Protein AF-A0A085W893-F1 (afdb_monomer_lite)

Sequence (92 aa):
MKEETAEEMLALAHPLFERMISQQQAKVLRLAREAVPNIGPEDLRNAHDFPELREHPTFEYEDGILAGLISAQIALKAEIKGRLPYRPPAAT

pLDDT: mean 93.2, std 7.15, range [59.97, 98.69]

Radius of gyration: 18.0 Å; chains: 1; bounding box: 48×24×45 Å

Organism: NCBI:txid394096

Foldseek 3Di:
DDPVVLVVVCVVVVVVLVVVLVVLLVVLVVLVCVQVVPDDSVCVVVCVVRVSQVVRPCNVVSVVVSVVSVVVNVVSNCVSVVPDPDDDDPDD

Secondary structure (DSSP, 8-state):
--HHHHHHHHHHHHHHHHHHHHHHHHHHHHHHHHHSTT--TTGGGGGGG-HHHHHSTTHHHHHHHHHHHHHHHHHHHHHHHHTSPP-PPPP-

Structure (mmCIF, N/CA/C/O backbone):
data_AF-A0A085W893-F1
#
_entry.id   AF-A0A085W893-F1
#
loop_
_atom_site.group_PDB
_atom_site.id
_atom_site.type_symbol
_atom_site.label_atom_id
_atom_site.label_alt_id
_atom_site.label_comp_id
_atom_site.label_asym_id
_atom_site.label_entity_id
_atom_site.label_seq_id
_atom_site.pdbx_PDB_ins_code
_atom_site.Cartn_x
_atom_site.Cartn_y
_atom_site.Cartn_z
_atom_site.occupancy
_atom_site.B_iso_or_equiv
_atom_site.auth_seq_id
_atom_site.auth_comp_id
_atom_site.auth_asym_id
_atom_site.auth_atom_id
_atom_site.pdbx_PDB_model_num
ATOM 1 N N . MET A 1 1 ? -13.733 -1.988 24.805 1.00 81.25 1 MET A N 1
ATOM 2 C CA . MET A 1 1 ? -13.895 -0.728 24.039 1.00 81.25 1 MET A CA 1
ATOM 3 C C . MET A 1 1 ? -15.389 -0.443 23.941 1.00 81.25 1 MET A C 1
ATOM 5 O O . MET A 1 1 ? -16.142 -1.408 23.937 1.00 81.25 1 MET A O 1
ATOM 9 N N . LYS A 1 2 ? -15.836 0.820 23.941 1.00 91.38 2 LYS A N 1
ATOM 10 C CA . LYS A 1 2 ? -17.253 1.127 23.669 1.00 91.38 2 LYS A CA 1
ATOM 11 C C . LYS A 1 2 ? -17.524 0.974 22.169 1.00 91.38 2 LYS A C 1
ATOM 13 O O . LYS A 1 2 ? -16.637 1.280 21.380 1.00 91.38 2 LYS A O 1
ATOM 18 N N . GLU A 1 3 ? -18.714 0.506 21.804 1.00 90.19 3 GLU A N 1
ATOM 19 C CA . GLU A 1 3 ? -19.100 0.270 20.403 1.00 90.19 3 GLU A CA 1
ATOM 20 C C . GLU A 1 3 ? -19.005 1.553 19.566 1.00 90.19 3 GLU A C 1
ATOM 22 O O . GLU A 1 3 ? -18.280 1.569 18.579 1.00 90.19 3 GLU A O 1
ATOM 27 N N . GLU A 1 4 ? -19.568 2.656 20.062 1.00 94.06 4 GLU A N 1
ATOM 28 C CA . GLU A 1 4 ? -19.469 3.999 19.464 1.00 94.06 4 GLU A CA 1
ATOM 29 C C . GLU A 1 4 ? -18.017 4.406 19.153 1.00 94.06 4 GLU A C 1
ATOM 31 O O . GLU A 1 4 ? -17.691 4.773 18.031 1.00 94.06 4 GLU A O 1
ATOM 36 N N . THR A 1 5 ? -17.097 4.238 20.111 1.00 94.19 5 THR A N 1
ATOM 37 C CA . THR A 1 5 ? -15.675 4.558 19.903 1.00 94.19 5 THR A CA 1
ATOM 38 C C . THR A 1 5 ? -15.035 3.680 18.825 1.00 94.19 5 THR A C 1
ATOM 40 O O . THR A 1 5 ? -14.199 4.149 18.057 1.00 94.19 5 THR A O 1
ATOM 43 N N . ALA A 1 6 ? -15.394 2.396 18.760 1.00 93.81 6 ALA A N 1
ATOM 44 C CA . ALA A 1 6 ? -14.883 1.491 17.734 1.00 93.81 6 ALA A CA 1
ATOM 45 C C . ALA A 1 6 ? -15.384 1.886 16.338 1.00 93.81 6 ALA A C 1
ATOM 47 O O . ALA A 1 6 ? -14.613 1.869 15.379 1.00 93.81 6 ALA A O 1
ATOM 48 N N . GLU A 1 7 ? -16.663 2.250 16.235 1.00 94.31 7 GLU A N 1
ATOM 49 C CA . GLU A 1 7 ? -17.291 2.716 15.001 1.00 94.31 7 GLU A CA 1
ATOM 50 C C . GLU A 1 7 ? -16.664 4.022 14.515 1.00 94.31 7 GLU A C 1
ATOM 52 O O . GLU A 1 7 ? -16.264 4.097 13.355 1.00 94.31 7 GLU A O 1
ATOM 57 N N . GLU A 1 8 ? -16.472 5.003 15.399 1.00 96.00 8 GLU A N 1
ATOM 58 C CA . GLU A 1 8 ? -15.772 6.256 15.092 1.00 96.00 8 GLU A CA 1
ATOM 59 C C . GLU A 1 8 ? -14.339 6.001 14.607 1.00 96.00 8 GLU A C 1
ATOM 61 O O . GLU A 1 8 ? -13.914 6.536 13.580 1.00 96.00 8 GLU A O 1
ATOM 66 N N . MET A 1 9 ? -13.591 5.134 15.301 1.00 95.62 9 MET A N 1
ATOM 67 C CA . MET A 1 9 ? -12.231 4.769 14.899 1.00 95.62 9 MET A CA 1
ATOM 68 C C . MET A 1 9 ? -12.201 4.108 13.519 1.00 95.62 9 MET A C 1
ATOM 70 O O . MET A 1 9 ? -11.348 4.447 12.699 1.00 95.62 9 MET A O 1
ATOM 74 N N . LEU A 1 10 ? -13.121 3.181 13.238 1.00 95.75 10 LEU A N 1
ATOM 75 C CA . LEU A 1 10 ? -13.215 2.527 11.931 1.00 95.75 10 LEU A CA 1
ATOM 76 C C . LEU A 1 10 ? -13.645 3.507 10.835 1.00 95.75 10 LEU A C 1
ATOM 78 O O . LEU A 1 10 ? -13.079 3.465 9.741 1.00 95.75 10 LEU A O 1
ATOM 82 N N . ALA A 1 11 ? -14.588 4.403 11.129 1.00 96.25 11 ALA A N 1
ATOM 83 C CA . ALA A 1 11 ? -15.073 5.424 10.206 1.00 96.25 11 ALA A CA 1
ATOM 84 C C . ALA A 1 11 ? -13.983 6.437 9.828 1.00 96.25 11 ALA A C 1
ATOM 86 O O . ALA A 1 11 ? -13.956 6.908 8.694 1.00 96.25 11 ALA A O 1
ATOM 87 N N . LEU A 1 12 ? -13.057 6.737 10.743 1.00 96.62 12 LEU A N 1
ATOM 88 C CA . LEU A 1 12 ? -11.894 7.584 10.468 1.00 96.62 12 LEU A CA 1
ATOM 89 C C . LEU A 1 12 ? -10.772 6.819 9.754 1.00 96.62 12 LEU A C 1
ATOM 91 O O . LEU A 1 12 ? -10.208 7.304 8.770 1.00 96.62 12 LEU A O 1
ATOM 95 N N . ALA A 1 13 ? -10.433 5.622 10.238 1.00 97.00 13 ALA A N 1
ATOM 96 C CA . ALA A 1 13 ? -9.286 4.869 9.743 1.00 97.00 13 ALA A CA 1
ATOM 97 C C . ALA A 1 13 ? -9.515 4.304 8.338 1.00 97.00 13 ALA A C 1
ATOM 99 O O . ALA A 1 13 ? -8.614 4.368 7.503 1.00 97.00 13 ALA A O 1
ATOM 100 N N . HIS A 1 14 ? -10.706 3.774 8.049 1.00 97.00 14 HIS A N 1
ATOM 101 C CA . HIS A 1 14 ? -10.996 3.156 6.756 1.00 97.00 14 HIS A CA 1
ATOM 102 C C . HIS A 1 14 ? -10.732 4.093 5.561 1.00 97.00 14 HIS A C 1
ATOM 104 O O . HIS A 1 14 ? -9.879 3.745 4.744 1.00 97.00 14 HIS A O 1
ATOM 110 N N . PRO A 1 15 ? -11.334 5.296 5.462 1.00 98.06 15 PRO A N 1
ATOM 111 C CA . PRO A 1 15 ? -11.086 6.198 4.335 1.00 98.06 15 PRO A CA 1
ATOM 112 C C . PRO A 1 15 ? -9.661 6.769 4.312 1.00 98.06 15 PRO A C 1
ATOM 114 O O . PRO A 1 15 ? -9.197 7.233 3.269 1.00 98.06 15 PRO A O 1
ATOM 117 N N . LEU A 1 16 ? -8.941 6.778 5.439 1.00 98.31 16 LEU A N 1
ATOM 118 C CA . LEU A 1 16 ? -7.518 7.116 5.446 1.00 98.31 16 LEU A CA 1
ATOM 119 C C . LEU A 1 16 ? -6.695 6.021 4.756 1.00 98.31 16 LEU A C 1
ATOM 121 O O . LEU A 1 16 ? -5.962 6.329 3.817 1.00 98.31 16 LEU A O 1
ATOM 125 N N . PHE A 1 17 ? -6.858 4.761 5.170 1.00 98.56 17 PHE A N 1
ATOM 126 C CA . PHE A 1 17 ? -6.154 3.632 4.561 1.00 98.56 17 PHE A CA 1
ATOM 127 C C . PHE A 1 17 ? -6.500 3.462 3.081 1.00 98.56 17 PHE A C 1
ATOM 129 O O . PHE A 1 17 ? -5.584 3.288 2.288 1.00 98.56 17 PHE A O 1
ATOM 136 N N . GLU A 1 18 ? -7.772 3.588 2.688 1.00 98.50 18 GLU A N 1
ATOM 137 C CA . GLU A 1 18 ? -8.177 3.511 1.272 1.00 98.50 18 GLU A CA 1
ATOM 138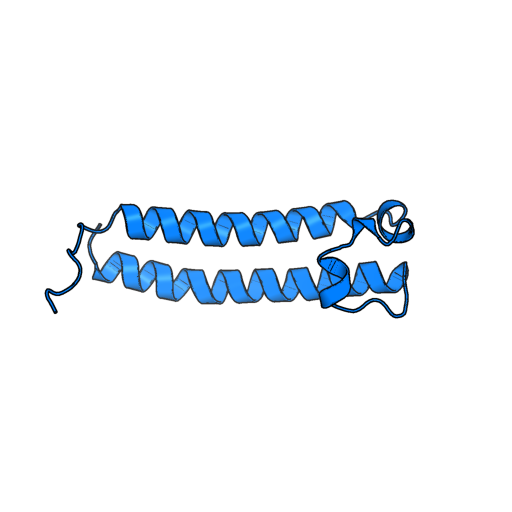 C C . GLU A 1 18 ? -7.438 4.542 0.408 1.00 98.50 18 GLU A C 1
ATOM 140 O O . GLU A 1 18 ? -6.927 4.218 -0.664 1.00 98.50 18 GLU A O 1
ATOM 145 N N . ARG A 1 19 ? -7.302 5.785 0.891 1.00 98.62 19 ARG A N 1
ATOM 146 C CA . ARG A 1 19 ? -6.558 6.828 0.167 1.00 98.62 19 ARG A CA 1
ATOM 147 C C . ARG A 1 19 ? -5.069 6.513 0.078 1.00 98.62 19 ARG A C 1
ATOM 149 O O . ARG A 1 19 ? -4.494 6.668 -0.996 1.00 98.62 19 ARG A O 1
ATOM 156 N N . MET A 1 20 ? -4.455 6.070 1.175 1.00 98.69 20 MET A N 1
ATOM 157 C CA . MET A 1 20 ? -3.035 5.700 1.191 1.00 98.69 20 MET A CA 1
ATOM 158 C C . MET A 1 20 ? -2.753 4.520 0.253 1.00 98.69 20 MET A C 1
ATOM 160 O O . MET A 1 20 ? -1.808 4.571 -0.530 1.00 98.69 20 MET A O 1
ATOM 164 N N . ILE A 1 21 ? -3.601 3.489 0.287 1.00 98.62 21 ILE A N 1
ATOM 165 C CA . ILE A 1 21 ? -3.506 2.313 -0.584 1.00 98.62 21 ILE A CA 1
ATOM 166 C C . ILE A 1 21 ? -3.678 2.730 -2.045 1.00 98.62 21 ILE A C 1
ATOM 168 O O . ILE A 1 21 ? -2.838 2.381 -2.867 1.00 98.62 21 ILE A O 1
ATOM 172 N N . SER A 1 22 ? -4.693 3.533 -2.373 1.00 98.31 22 SER A N 1
ATOM 173 C CA . SER A 1 22 ? -4.930 4.002 -3.745 1.00 98.31 22 SER A CA 1
ATOM 174 C C . SER A 1 22 ? -3.756 4.822 -4.299 1.00 98.31 22 SER A C 1
ATOM 176 O O . SER A 1 22 ? -3.321 4.610 -5.433 1.00 98.31 22 SER A O 1
ATOM 178 N N . GLN A 1 23 ? -3.184 5.718 -3.488 1.00 98.62 23 GLN A N 1
ATOM 179 C CA . GLN A 1 23 ? -1.997 6.492 -3.865 1.00 98.62 23 GLN A CA 1
ATOM 180 C C . GLN A 1 23 ? -0.787 5.589 -4.112 1.00 98.62 23 GLN A C 1
ATOM 182 O O . GLN A 1 23 ? -0.071 5.766 -5.102 1.00 98.62 23 GLN A O 1
ATOM 187 N N . GLN A 1 24 ? -0.578 4.599 -3.244 1.00 98.50 24 GLN A N 1
ATOM 188 C CA . GLN A 1 24 ? 0.532 3.667 -3.381 1.00 98.50 24 GLN A CA 1
ATOM 189 C C . GLN A 1 24 ? 0.349 2.735 -4.588 1.00 98.50 24 GLN A C 1
ATOM 191 O O . GLN A 1 24 ? 1.297 2.537 -5.341 1.00 98.50 24 GLN A O 1
ATOM 196 N N . GLN A 1 25 ? -0.865 2.247 -4.856 1.0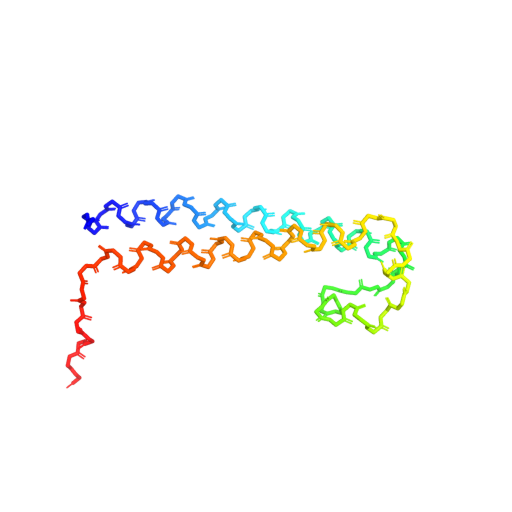0 97.88 25 GLN A N 1
ATOM 197 C CA . GLN A 1 25 ? -1.192 1.476 -6.063 1.00 97.88 25 GLN A CA 1
ATOM 198 C C . GLN A 1 25 ? -0.884 2.262 -7.340 1.00 97.88 25 GLN A C 1
ATOM 200 O O . GLN A 1 25 ? -0.261 1.732 -8.258 1.00 97.88 25 GLN A O 1
ATOM 205 N N . ALA A 1 26 ? -1.271 3.540 -7.394 1.00 97.81 26 ALA A N 1
ATOM 206 C CA . ALA A 1 26 ? -0.963 4.398 -8.535 1.00 97.81 26 ALA A CA 1
ATOM 207 C C . ALA A 1 26 ? 0.553 4.585 -8.718 1.00 97.81 26 ALA A C 1
ATOM 209 O O . ALA A 1 26 ? 1.047 4.586 -9.848 1.00 97.81 26 ALA A O 1
ATOM 210 N N . LYS A 1 27 ? 1.303 4.706 -7.615 1.00 97.88 27 LYS A N 1
ATOM 211 C CA . LYS A 1 27 ? 2.767 4.801 -7.638 1.00 97.88 27 LYS A CA 1
ATOM 212 C C . LYS A 1 27 ? 3.412 3.513 -8.153 1.00 97.88 27 LYS A C 1
ATOM 214 O O . LYS A 1 27 ? 4.240 3.599 -9.055 1.00 97.88 27 LYS A O 1
ATOM 219 N N . VAL A 1 28 ? 3.005 2.355 -7.634 1.00 97.50 28 VAL A N 1
ATOM 220 C CA . VAL A 1 28 ? 3.494 1.036 -8.069 1.00 97.50 28 VAL A CA 1
ATOM 221 C C . VAL A 1 28 ? 3.201 0.821 -9.552 1.00 97.50 28 VAL A C 1
ATOM 223 O O . VAL A 1 28 ? 4.109 0.489 -10.305 1.00 97.50 28 VAL A O 1
ATOM 226 N N . LEU A 1 29 ? 1.979 1.111 -10.010 1.00 97.50 29 LEU A N 1
ATOM 227 C CA . LEU A 1 29 ? 1.610 0.988 -11.422 1.00 97.50 29 LEU A CA 1
ATOM 228 C C . LEU A 1 29 ? 2.424 1.914 -12.331 1.00 97.50 29 LEU A C 1
ATOM 230 O O . LEU A 1 29 ? 2.799 1.519 -13.433 1.00 97.50 29 LEU A O 1
ATOM 234 N N . ARG A 1 30 ? 2.706 3.145 -11.891 1.00 97.44 30 ARG A N 1
ATOM 235 C CA . ARG A 1 30 ? 3.566 4.064 -12.646 1.00 97.44 30 ARG A CA 1
ATOM 236 C C . ARG A 1 30 ? 4.973 3.485 -12.814 1.00 97.44 30 ARG A C 1
ATOM 238 O O . ARG A 1 30 ? 5.454 3.454 -13.938 1.00 97.44 30 ARG A O 1
ATOM 245 N N . LEU A 1 31 ? 5.591 3.005 -11.733 1.00 96.69 31 LEU A N 1
ATOM 246 C CA . LEU A 1 31 ? 6.927 2.395 -11.783 1.00 96.69 31 LEU A CA 1
ATOM 247 C C . LEU A 1 31 ? 6.938 1.115 -12.622 1.00 96.69 31 LEU A C 1
ATOM 249 O O . LEU A 1 31 ? 7.839 0.899 -13.423 1.00 96.69 31 LEU A O 1
ATOM 253 N N . ALA A 1 32 ? 5.894 0.299 -12.508 1.00 96.62 32 ALA A N 1
ATOM 254 C CA . ALA A 1 32 ? 5.753 -0.895 -13.325 1.00 96.62 32 ALA A CA 1
ATOM 255 C C . ALA A 1 32 ? 5.711 -0.562 -14.819 1.00 96.62 32 ALA A C 1
ATOM 257 O O . ALA A 1 32 ? 6.337 -1.250 -15.613 1.00 96.62 32 ALA A O 1
ATOM 258 N N . ARG A 1 33 ? 5.028 0.525 -15.201 1.00 97.06 33 ARG A N 1
ATOM 259 C CA . ARG A 1 33 ? 4.968 1.004 -16.591 1.00 97.06 33 ARG A CA 1
ATOM 260 C C . ARG A 1 33 ? 6.278 1.597 -17.101 1.00 97.06 33 ARG A C 1
ATOM 262 O O . ARG A 1 33 ? 6.469 1.654 -18.310 1.00 97.06 33 ARG A O 1
ATOM 269 N N . GLU A 1 34 ? 7.172 2.025 -16.215 1.00 96.44 34 GLU A N 1
ATOM 270 C CA . GLU A 1 34 ? 8.524 2.443 -16.602 1.00 96.44 34 GLU A CA 1
ATOM 271 C C . GLU A 1 34 ? 9.364 1.237 -17.058 1.00 96.44 34 GLU A C 1
ATOM 273 O O . GLU A 1 34 ? 10.168 1.377 -17.977 1.00 96.44 34 GLU A O 1
ATOM 278 N N . ALA A 1 35 ? 9.129 0.051 -16.484 1.00 94.94 35 ALA A N 1
ATOM 279 C CA . ALA A 1 35 ? 9.776 -1.202 -16.887 1.00 94.94 35 ALA A CA 1
ATOM 280 C C . ALA A 1 35 ? 9.012 -1.959 -17.995 1.00 94.94 35 ALA A C 1
ATOM 282 O O . ALA A 1 35 ? 9.618 -2.460 -18.939 1.00 94.94 35 ALA A O 1
ATOM 283 N N . VAL A 1 36 ? 7.679 -2.023 -17.904 1.00 96.00 36 VAL A N 1
ATOM 284 C CA . VAL A 1 36 ? 6.783 -2.764 -18.807 1.00 96.00 36 VAL A CA 1
ATOM 285 C C . VAL A 1 36 ? 5.646 -1.835 -19.268 1.00 96.00 36 VAL A C 1
ATOM 287 O O . VAL A 1 36 ? 4.600 -1.764 -18.621 1.00 96.00 36 VAL A O 1
ATOM 290 N N . PRO A 1 37 ? 5.794 -1.114 -20.399 1.00 94.56 37 PRO A N 1
ATOM 291 C CA . PRO A 1 37 ? 4.908 -0.002 -20.778 1.00 94.56 37 PRO A CA 1
ATOM 292 C C . PRO A 1 37 ? 3.401 -0.295 -20.817 1.00 94.56 37 PRO A C 1
ATOM 294 O O . PRO A 1 37 ? 2.595 0.591 -20.536 1.00 94.56 37 PRO A O 1
ATOM 297 N N . ASN A 1 38 ? 3.011 -1.528 -21.145 1.00 94.19 38 ASN A N 1
ATOM 298 C CA . ASN A 1 38 ? 1.608 -1.920 -21.313 1.00 94.19 38 ASN A CA 1
ATOM 299 C C . ASN A 1 38 ? 1.028 -2.673 -20.105 1.00 94.19 38 ASN A C 1
ATOM 301 O O . ASN A 1 38 ? -0.077 -3.202 -20.209 1.00 94.19 38 ASN A O 1
ATOM 305 N N . ILE A 1 39 ? 1.743 -2.727 -18.976 1.00 95.00 39 ILE A N 1
ATOM 306 C CA . ILE A 1 39 ? 1.278 -3.450 -17.791 1.00 95.00 39 ILE A CA 1
ATOM 307 C C . ILE A 1 39 ? 0.030 -2.794 -17.179 1.00 95.00 39 ILE A C 1
ATOM 309 O O . ILE A 1 39 ? -0.081 -1.561 -17.039 1.00 95.00 39 ILE A O 1
ATOM 313 N N . GLY A 1 40 ? -0.941 -3.637 -16.842 1.00 94.06 40 GLY A N 1
ATOM 314 C CA . GLY A 1 40 ? -2.194 -3.271 -16.208 1.00 94.06 40 GLY A CA 1
ATOM 315 C C . GLY A 1 40 ? -2.191 -3.485 -14.689 1.00 94.06 40 GLY A C 1
ATOM 316 O O . GLY A 1 40 ? -1.323 -4.160 -14.140 1.00 94.06 40 GLY A O 1
ATOM 317 N N . PRO A 1 41 ? -3.196 -2.942 -13.978 1.00 92.31 41 PRO A N 1
ATOM 318 C CA . PRO A 1 41 ? -3.357 -3.173 -12.540 1.00 92.31 41 PRO A CA 1
ATOM 319 C C . PRO A 1 41 ? -3.546 -4.650 -12.169 1.00 92.31 41 PRO A C 1
ATOM 321 O O . PRO A 1 41 ? -3.133 -5.073 -11.094 1.00 92.31 41 PRO A O 1
ATOM 324 N N . GLU A 1 42 ? -4.191 -5.428 -13.040 1.00 91.62 42 GLU A N 1
ATOM 325 C CA . GLU A 1 42 ? -4.441 -6.855 -12.815 1.00 91.62 42 GLU A CA 1
ATOM 326 C C . GLU A 1 42 ? -3.151 -7.678 -12.917 1.00 91.62 42 GLU A C 1
ATOM 328 O O . GLU A 1 42 ? -2.945 -8.590 -12.119 1.00 91.62 42 GLU A O 1
ATOM 333 N N . ASP A 1 43 ? -2.252 -7.297 -13.826 1.00 92.75 43 ASP A N 1
ATOM 334 C CA . ASP A 1 43 ? -0.962 -7.958 -14.046 1.00 92.75 43 ASP A CA 1
ATOM 335 C C . ASP A 1 43 ? -0.032 -7.829 -12.831 1.00 92.75 43 ASP A C 1
ATOM 337 O O . ASP A 1 43 ? 0.716 -8.751 -12.516 1.00 92.75 43 ASP A O 1
ATOM 341 N N . LEU A 1 44 ? -0.136 -6.727 -12.075 1.00 89.50 44 LEU A N 1
ATOM 342 C CA . LEU A 1 44 ? 0.633 -6.522 -10.840 1.00 89.50 44 LEU A CA 1
ATOM 343 C C . LEU A 1 44 ? 0.351 -7.582 -9.771 1.00 89.50 44 LEU A C 1
ATOM 345 O O . LEU A 1 44 ? 1.206 -7.838 -8.927 1.00 89.50 44 LEU A O 1
ATOM 349 N N . ARG A 1 45 ? -0.817 -8.242 -9.806 1.00 87.62 45 ARG A N 1
ATOM 350 C CA . ARG A 1 45 ? -1.108 -9.358 -8.889 1.00 87.62 45 ARG A CA 1
ATOM 351 C C . ARG A 1 45 ? -0.216 -10.571 -9.152 1.00 87.62 45 ARG A C 1
ATOM 353 O O . ARG A 1 45 ? -0.021 -11.379 -8.249 1.00 87.62 45 ARG A O 1
ATOM 360 N N . ASN A 1 46 ? 0.345 -10.661 -10.356 1.00 88.69 46 ASN A N 1
ATOM 361 C CA . ASN A 1 46 ? 1.283 -11.688 -10.783 1.00 88.69 46 ASN A CA 1
ATOM 362 C C . ASN A 1 46 ? 2.606 -11.049 -11.234 1.00 88.69 46 ASN A C 1
ATOM 364 O O . ASN A 1 46 ? 3.173 -11.426 -12.251 1.00 88.69 46 ASN A O 1
ATOM 368 N N . ALA A 1 47 ? 3.131 -10.085 -10.466 1.00 88.12 47 ALA A N 1
ATOM 369 C CA . ALA A 1 47 ? 4.365 -9.365 -10.807 1.00 88.12 47 ALA A CA 1
ATOM 370 C C . ALA A 1 47 ? 5.583 -10.279 -11.084 1.00 88.12 47 ALA A C 1
ATOM 372 O O . ALA A 1 47 ? 6.512 -9.879 -11.776 1.00 88.12 47 ALA A O 1
ATOM 373 N N . HIS A 1 48 ? 5.577 -11.517 -10.578 1.00 87.81 48 HIS A N 1
ATOM 374 C CA . HIS A 1 48 ? 6.614 -12.518 -10.839 1.00 87.81 48 HIS A CA 1
ATOM 375 C C . HIS A 1 48 ? 6.679 -12.989 -12.301 1.00 87.81 48 HIS A C 1
ATOM 377 O O . HIS A 1 48 ? 7.726 -13.487 -12.714 1.00 87.81 48 HIS A O 1
ATOM 383 N N . ASP A 1 49 ? 5.611 -12.796 -13.079 1.00 92.38 49 ASP A N 1
ATOM 384 C CA . ASP A 1 49 ? 5.566 -13.104 -14.513 1.00 92.38 49 ASP A CA 1
ATOM 385 C C . ASP A 1 49 ? 6.311 -12.061 -15.371 1.00 92.38 49 ASP A C 1
ATOM 387 O O . ASP A 1 49 ? 6.496 -12.268 -16.570 1.00 92.38 49 ASP A O 1
ATOM 391 N N . PHE A 1 50 ? 6.776 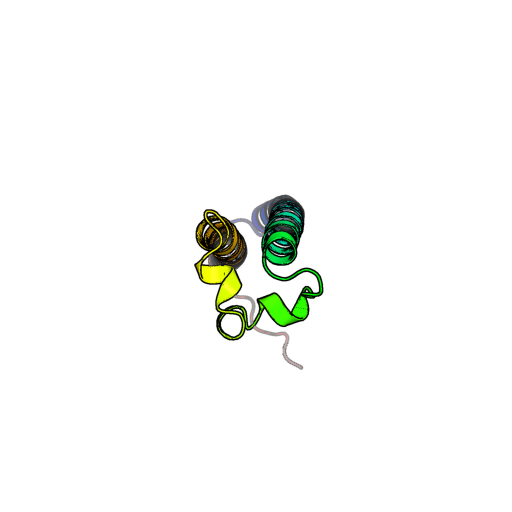-10.962 -14.762 1.00 93.88 50 PHE A N 1
ATOM 392 C CA . PHE A 1 50 ? 7.460 -9.848 -15.423 1.00 93.88 50 PHE A CA 1
ATOM 393 C C . PHE A 1 50 ? 8.859 -9.644 -14.816 1.00 93.88 50 PHE A C 1
ATOM 395 O O . PHE A 1 50 ? 9.027 -8.842 -13.889 1.00 93.88 50 PHE A O 1
ATOM 402 N N . PRO A 1 51 ? 9.888 -10.367 -15.299 1.00 93.25 51 PRO A N 1
ATOM 403 C CA . PRO A 1 51 ? 11.258 -10.255 -14.795 1.00 93.25 51 PRO A CA 1
ATOM 404 C C . PRO A 1 51 ? 11.798 -8.818 -14.787 1.00 93.25 51 PRO A C 1
ATOM 406 O O . PRO A 1 51 ? 12.570 -8.457 -13.902 1.00 93.25 51 PRO A O 1
ATOM 409 N N . GLU A 1 52 ? 11.350 -7.978 -15.721 1.00 94.50 52 GLU A N 1
ATOM 410 C CA . GLU A 1 52 ? 11.727 -6.568 -15.849 1.00 94.50 52 GLU A CA 1
ATOM 411 C C . GLU A 1 52 ? 11.376 -5.744 -14.602 1.00 94.50 52 GLU A C 1
ATOM 413 O O . GLU A 1 52 ? 12.063 -4.771 -14.290 1.00 94.50 52 GLU A O 1
ATOM 418 N N . LEU A 1 53 ? 10.338 -6.138 -13.854 1.00 93.88 53 LEU A N 1
ATOM 419 C CA . LEU A 1 53 ? 9.953 -5.465 -12.612 1.00 93.88 53 LEU A CA 1
ATOM 420 C C . LEU A 1 53 ? 10.982 -5.672 -11.497 1.00 93.88 53 LEU A C 1
ATOM 422 O O . LEU A 1 53 ? 11.178 -4.775 -10.679 1.00 93.88 53 LEU A O 1
ATOM 426 N N . ARG A 1 54 ? 11.665 -6.824 -11.474 1.00 89.00 54 ARG A N 1
ATOM 427 C CA . ARG A 1 54 ? 12.718 -7.122 -10.485 1.00 89.00 54 ARG A CA 1
ATOM 428 C C . ARG A 1 54 ? 13.980 -6.300 -10.729 1.00 89.00 54 ARG A C 1
ATOM 430 O O . ARG A 1 54 ? 14.672 -5.941 -9.785 1.00 89.00 54 ARG A O 1
ATOM 437 N N . GLU A 1 55 ? 14.259 -5.988 -11.990 1.00 92.12 55 GLU A N 1
ATOM 438 C CA . GLU A 1 55 ? 15.392 -5.145 -12.382 1.00 92.12 55 GLU A CA 1
ATOM 439 C C . GLU A 1 55 ? 15.112 -3.649 -12.140 1.00 92.12 55 GLU A C 1
ATOM 441 O O . GLU A 1 55 ? 16.031 -2.827 -12.153 1.00 92.12 55 GLU A O 1
ATOM 446 N N . HIS A 1 56 ? 13.849 -3.268 -11.902 1.00 94.81 56 HIS A N 1
ATOM 447 C CA . HIS A 1 56 ? 13.482 -1.880 -11.659 1.00 94.81 56 HIS A CA 1
ATOM 448 C C . HIS A 1 56 ? 13.939 -1.425 -10.253 1.00 94.81 56 HIS A C 1
ATOM 450 O O . HIS 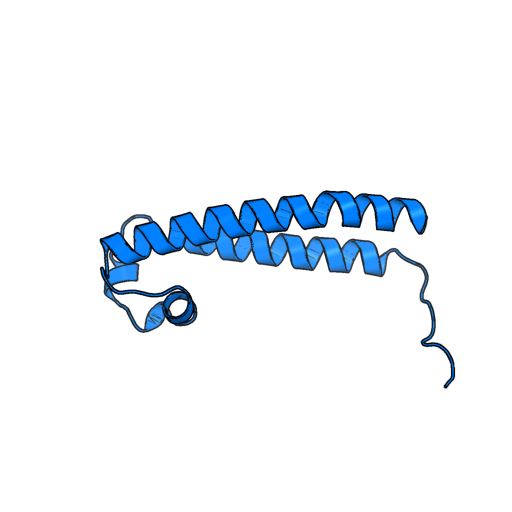A 1 56 ? 13.437 -1.942 -9.251 1.00 94.81 56 HIS A O 1
ATOM 456 N N . PRO A 1 57 ? 14.797 -0.387 -10.129 1.00 91.56 57 PRO A N 1
ATOM 457 C CA . PRO A 1 57 ? 15.539 -0.085 -8.895 1.00 91.56 57 PRO A CA 1
ATOM 458 C C . PRO A 1 57 ? 14.704 0.131 -7.627 1.00 91.56 57 PRO A C 1
ATOM 460 O O . PRO A 1 57 ? 15.199 -0.033 -6.516 1.00 91.56 57 PRO A O 1
ATOM 463 N N . THR A 1 58 ? 13.456 0.572 -7.780 1.00 95.2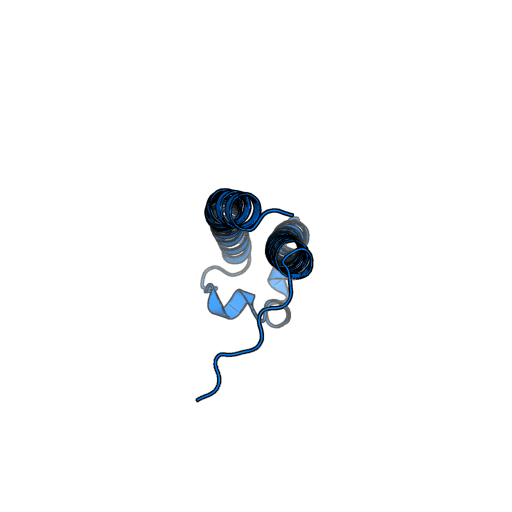5 58 THR A N 1
ATOM 464 C CA . THR A 1 58 ? 12.576 0.944 -6.663 1.00 95.25 58 THR A CA 1
ATOM 465 C C . THR A 1 58 ? 11.255 0.186 -6.640 1.00 95.25 58 THR A C 1
ATOM 467 O O . THR A 1 58 ? 10.463 0.407 -5.727 1.00 95.25 58 THR A O 1
ATOM 470 N N . PHE A 1 59 ? 10.988 -0.695 -7.610 1.00 95.38 59 PHE A N 1
ATOM 471 C CA . PHE A 1 59 ? 9.663 -1.308 -7.736 1.00 95.38 59 PHE A CA 1
ATOM 472 C C . PHE A 1 59 ? 9.335 -2.195 -6.527 1.00 95.38 59 PHE A C 1
ATOM 474 O O . PHE A 1 59 ? 8.326 -1.959 -5.866 1.00 95.38 59 PHE A O 1
ATOM 481 N N . GLU A 1 60 ? 10.220 -3.137 -6.180 1.00 94.12 60 GLU A N 1
ATOM 482 C CA . GLU A 1 60 ? 10.002 -4.073 -5.063 1.00 94.12 60 GLU A CA 1
ATOM 483 C C . GLU A 1 60 ? 9.804 -3.353 -3.720 1.00 94.12 60 GLU A C 1
ATOM 485 O O . GLU A 1 60 ? 8.988 -3.765 -2.897 1.00 94.12 60 GLU A O 1
ATOM 490 N N . TYR A 1 61 ? 10.515 -2.244 -3.501 1.00 96.19 61 TYR A N 1
ATOM 491 C CA . TYR A 1 61 ? 10.367 -1.446 -2.285 1.00 96.19 61 TYR A CA 1
ATOM 492 C C . TYR A 1 61 ? 8.966 -0.830 -2.177 1.00 96.19 61 TYR A C 1
ATOM 494 O O . TYR A 1 61 ? 8.319 -0.904 -1.131 1.00 96.19 61 TYR A O 1
ATOM 502 N N . GLU A 1 62 ? 8.480 -0.232 -3.263 1.00 97.69 62 GLU A N 1
ATOM 503 C CA . GLU A 1 62 ? 7.175 0.428 -3.288 1.00 97.69 62 GLU A CA 1
ATOM 504 C C . GLU A 1 62 ? 6.016 -0.575 -3.267 1.00 97.69 62 GLU A C 1
ATOM 506 O O . GLU A 1 62 ? 4.990 -0.312 -2.632 1.00 97.69 62 GLU A O 1
ATOM 511 N N . ASP A 1 63 ? 6.183 -1.732 -3.905 1.00 96.00 63 ASP A N 1
ATOM 512 C CA . ASP A 1 63 ? 5.236 -2.845 -3.816 1.00 96.00 63 ASP A CA 1
ATOM 513 C C . ASP A 1 63 ? 5.177 -3.420 -2.388 1.00 96.00 63 ASP A C 1
ATOM 515 O O . ASP A 1 63 ? 4.099 -3.618 -1.824 1.00 96.00 63 ASP A O 1
ATOM 519 N N . GLY A 1 64 ? 6.328 -3.547 -1.720 1.00 96.25 64 GLY A N 1
ATOM 520 C CA . GLY A 1 64 ? 6.394 -3.922 -0.307 1.00 96.25 64 GLY A CA 1
ATOM 521 C C . GLY A 1 64 ? 5.658 -2.943 0.617 1.00 96.25 64 GLY A C 1
ATOM 522 O O . GLY A 1 64 ? 4.959 -3.366 1.542 1.00 96.25 64 GLY A O 1
ATOM 523 N N . ILE A 1 65 ? 5.742 -1.632 0.354 1.00 98.31 65 ILE A N 1
ATOM 524 C CA . ILE A 1 65 ? 4.954 -0.622 1.084 1.00 98.31 65 ILE A CA 1
ATOM 525 C C . ILE A 1 65 ? 3.457 -0.831 0.852 1.00 98.31 65 ILE A C 1
ATOM 527 O O . ILE A 1 65 ? 2.680 -0.765 1.808 1.00 98.31 65 ILE A O 1
ATOM 531 N N . LEU A 1 66 ? 3.039 -1.100 -0.388 1.00 97.69 66 LEU A N 1
ATOM 532 C CA . LEU A 1 66 ? 1.639 -1.385 -0.701 1.00 97.69 66 LEU A CA 1
ATOM 533 C C . LEU A 1 66 ? 1.131 -2.594 0.098 1.00 97.69 66 LEU A C 1
ATOM 535 O O . LEU A 1 66 ? 0.101 -2.498 0.773 1.00 97.69 66 LEU A O 1
ATOM 539 N N . ALA A 1 67 ? 1.883 -3.696 0.090 1.00 97.12 67 ALA A N 1
ATOM 540 C CA . ALA A 1 67 ? 1.569 -4.889 0.871 1.00 97.12 67 ALA A CA 1
ATOM 541 C C . ALA A 1 67 ? 1.493 -4.589 2.381 1.00 97.12 67 ALA A C 1
ATOM 543 O O . ALA A 1 67 ? 0.584 -5.065 3.073 1.00 97.12 67 ALA A O 1
ATOM 544 N N . GLY A 1 68 ? 2.399 -3.750 2.893 1.00 98.44 68 GLY A N 1
ATOM 545 C CA . GLY A 1 68 ? 2.397 -3.286 4.279 1.00 98.44 68 GLY A CA 1
ATOM 546 C C . GLY A 1 68 ? 1.150 -2.477 4.648 1.00 98.44 68 GLY A C 1
ATOM 547 O O . GLY A 1 68 ? 0.548 -2.728 5.691 1.00 98.44 68 GLY A O 1
ATOM 548 N N . LEU A 1 69 ? 0.713 -1.551 3.788 1.00 98.62 69 LEU A N 1
ATOM 549 C CA . LEU A 1 69 ? -0.493 -0.741 4.011 1.00 98.62 69 LEU A CA 1
ATOM 550 C C . LEU A 1 69 ?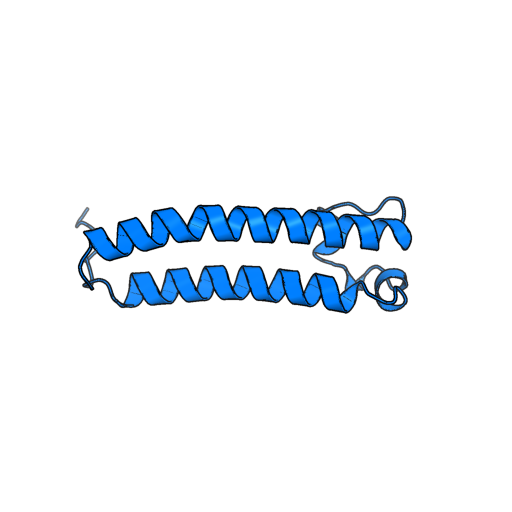 -1.766 -1.591 4.043 1.00 98.62 69 LEU A C 1
ATOM 552 O O . LEU A 1 69 ? -2.600 -1.411 4.933 1.00 98.62 69 LEU A O 1
ATOM 556 N N . ILE A 1 70 ? -1.892 -2.542 3.114 1.00 98.19 70 ILE A N 1
ATOM 557 C CA . ILE A 1 70 ? -3.014 -3.490 3.074 1.00 98.19 70 ILE A CA 1
ATOM 558 C C . ILE A 1 70 ? -3.023 -4.342 4.350 1.00 98.19 70 ILE A C 1
ATOM 560 O O . ILE A 1 70 ? -4.052 -4.466 5.018 1.00 98.19 70 ILE A O 1
ATOM 564 N N . SER A 1 71 ? -1.861 -4.871 4.738 1.00 98.56 71 SER A N 1
ATOM 565 C CA . SER A 1 71 ? -1.715 -5.674 5.957 1.00 98.56 71 SER A CA 1
ATOM 566 C C . SER A 1 71 ? -2.082 -4.879 7.212 1.00 98.56 71 SER A C 1
ATOM 568 O O . SER A 1 71 ? -2.820 -5.373 8.066 1.00 98.56 71 SER A O 1
ATOM 570 N N . ALA A 1 72 ? -1.632 -3.626 7.309 1.00 98.44 72 ALA A N 1
ATOM 571 C CA . ALA A 1 72 ? -1.947 -2.737 8.421 1.00 98.44 72 ALA A CA 1
ATOM 572 C C . ALA A 1 72 ? -3.450 -2.423 8.508 1.00 98.44 72 ALA A C 1
ATOM 574 O O . ALA A 1 72 ? -4.016 -2.463 9.602 1.00 98.44 72 ALA A O 1
ATOM 575 N N . GLN A 1 73 ? -4.117 -2.175 7.374 1.00 98.50 73 GLN A N 1
ATOM 576 C CA . GLN A 1 73 ? -5.564 -1.947 7.334 1.00 98.50 73 GLN A CA 1
ATOM 577 C C . GLN A 1 73 ? -6.339 -3.171 7.851 1.00 98.50 73 GLN A C 1
ATOM 579 O O . GLN A 1 73 ? -7.255 -3.032 8.670 1.00 98.50 73 GLN A O 1
ATOM 584 N N . ILE A 1 74 ? -5.963 -4.373 7.400 1.00 98.19 74 ILE A N 1
ATOM 585 C CA . ILE A 1 74 ? -6.582 -5.636 7.828 1.00 98.19 74 ILE A CA 1
ATOM 586 C C . ILE A 1 74 ? -6.359 -5.860 9.327 1.00 98.19 74 ILE A C 1
ATOM 588 O O . ILE A 1 74 ? -7.321 -6.130 10.051 1.00 98.19 74 ILE A O 1
ATOM 592 N N . ALA A 1 75 ? -5.120 -5.706 9.799 1.00 98.19 75 ALA A N 1
ATOM 593 C CA . ALA A 1 75 ? -4.763 -5.892 11.201 1.00 98.19 75 ALA A CA 1
ATOM 594 C C . ALA A 1 75 ? -5.517 -4.918 12.116 1.00 98.19 75 ALA A C 1
ATOM 596 O O . ALA A 1 75 ? -6.113 -5.345 13.102 1.00 98.19 75 ALA A O 1
ATOM 597 N N . LEU A 1 76 ? -5.576 -3.630 11.759 1.00 96.88 76 LEU A N 1
ATOM 598 C CA . LEU A 1 76 ? -6.315 -2.626 12.527 1.00 96.88 76 LEU A CA 1
ATOM 599 C C . LEU A 1 76 ? -7.806 -2.972 12.622 1.00 96.88 76 LEU A C 1
ATOM 601 O O . LEU A 1 76 ? -8.398 -2.908 13.700 1.00 96.88 76 LEU A O 1
ATOM 605 N N . LYS A 1 77 ? -8.418 -3.368 11.500 1.00 96.00 77 LYS A N 1
ATOM 606 C CA . LYS A 1 77 ? -9.831 -3.759 11.456 1.00 96.00 77 LYS A CA 1
ATOM 607 C C . LYS A 1 77 ? -10.101 -4.994 12.316 1.00 96.00 77 LYS A C 1
ATOM 609 O O . LYS A 1 77 ? -11.119 -5.032 13.008 1.00 96.00 77 LYS A O 1
ATOM 614 N N . ALA A 1 78 ? -9.220 -5.991 12.267 1.00 95.88 78 ALA A N 1
ATOM 615 C CA . ALA A 1 78 ? -9.326 -7.196 13.082 1.00 95.88 78 ALA A CA 1
ATOM 616 C C . ALA A 1 78 ? -9.179 -6.877 14.577 1.00 95.88 78 ALA A C 1
ATOM 618 O O . ALA A 1 78 ? -10.010 -7.311 15.371 1.00 95.88 78 ALA A O 1
ATOM 619 N N . GLU A 1 79 ? -8.193 -6.058 14.944 1.00 95.81 79 GLU A N 1
ATOM 620 C CA . GLU A 1 79 ? -7.933 -5.649 16.327 1.00 95.81 79 GLU A CA 1
ATOM 621 C C . GLU A 1 79 ? -9.118 -4.885 16.932 1.00 95.81 79 GLU A C 1
ATOM 623 O O . GLU A 1 79 ? -9.574 -5.207 18.029 1.00 95.81 79 GLU A O 1
ATOM 628 N N . ILE A 1 80 ? -9.673 -3.902 16.212 1.00 94.25 80 ILE A N 1
ATOM 629 C CA . ILE A 1 80 ? -10.830 -3.134 16.699 1.00 94.25 80 ILE A CA 1
ATOM 630 C C . ILE A 1 80 ? -12.043 -4.053 16.889 1.00 94.25 80 ILE A C 1
ATOM 632 O O . ILE A 1 80 ? -12.685 -4.014 17.940 1.00 94.25 80 ILE A O 1
ATOM 636 N N . LYS A 1 81 ? -12.333 -4.923 15.914 1.00 91.50 81 LYS A N 1
ATOM 637 C CA . LYS A 1 81 ? -13.448 -5.878 16.008 1.00 91.50 81 LYS A CA 1
ATOM 638 C C . LYS A 1 81 ? -13.256 -6.903 17.124 1.00 91.50 81 LYS A C 1
ATOM 640 O O . LYS A 1 81 ? -14.226 -7.247 17.786 1.00 91.50 81 LYS A O 1
ATOM 645 N N . GLY A 1 82 ? -12.028 -7.359 17.360 1.00 92.06 82 GLY A N 1
ATOM 646 C CA . GLY A 1 82 ? -11.703 -8.287 18.446 1.00 92.06 82 GLY A CA 1
ATOM 647 C C . GLY A 1 82 ? -11.872 -7.681 19.842 1.00 92.06 82 GLY A C 1
ATOM 648 O O . GLY A 1 82 ? -12.082 -8.410 20.807 1.00 92.06 82 GLY A O 1
ATOM 649 N N . ARG A 1 83 ? -11.827 -6.347 19.962 1.00 91.31 83 ARG A N 1
ATOM 650 C CA . ARG A 1 83 ? -12.059 -5.611 21.219 1.00 91.31 83 ARG A CA 1
ATOM 651 C C . ARG A 1 83 ? -13.529 -5.279 21.489 1.00 91.31 83 ARG A C 1
ATOM 653 O O . ARG A 1 83 ? -13.828 -4.728 22.559 1.00 91.31 83 ARG A O 1
ATOM 660 N N . LEU A 1 84 ? -14.420 -5.555 20.536 1.00 87.12 84 LEU A N 1
ATOM 661 C CA . LEU A 1 84 ? -15.863 -5.431 20.711 1.00 87.12 84 LEU A CA 1
ATOM 662 C C . LEU A 1 84 ? -16.425 -6.677 21.411 1.00 87.12 84 LEU A C 1
ATOM 664 O O . LEU A 1 84 ? -15.903 -7.777 21.224 1.00 87.12 84 LEU A O 1
ATOM 668 N N . PRO A 1 85 ? -17.482 -6.530 22.228 1.00 82.62 85 PRO A N 1
ATOM 669 C CA . PRO A 1 85 ? -18.159 -7.681 22.807 1.00 82.62 85 PRO A CA 1
ATOM 670 C C . PRO A 1 85 ? -18.713 -8.585 21.698 1.00 82.62 85 PRO A C 1
ATOM 672 O O . PRO A 1 85 ? -19.239 -8.109 20.692 1.00 82.62 85 PRO A O 1
ATOM 675 N N . TYR A 1 86 ? -18.608 -9.902 21.891 1.00 78.75 86 TYR A N 1
ATOM 676 C CA . TYR A 1 86 ? -19.185 -10.873 20.967 1.00 78.75 86 TYR A CA 1
ATOM 677 C C . TYR A 1 86 ? -20.698 -10.661 20.858 1.00 78.75 86 TYR A C 1
ATOM 679 O O . TYR A 1 86 ? -21.417 -10.733 21.857 1.00 78.75 86 TYR A O 1
ATOM 687 N N . ARG A 1 87 ? -21.180 -10.444 19.632 1.00 72.25 87 ARG A N 1
ATOM 688 C CA . ARG A 1 87 ? -22.603 -10.478 19.307 1.00 72.25 87 ARG A CA 1
ATOM 689 C C . ARG A 1 87 ? -22.891 -11.799 18.596 1.00 72.25 87 ARG A C 1
ATOM 691 O O . ARG A 1 87 ? -22.362 -11.999 17.500 1.00 72.25 87 ARG A O 1
ATOM 698 N N . PRO A 1 88 ? -23.697 -12.702 19.177 1.00 74.19 88 PRO A N 1
ATOM 699 C CA . PRO A 1 88 ? -24.125 -13.881 18.447 1.00 74.19 88 PRO A CA 1
ATOM 700 C C . PRO A 1 88 ? -24.893 -13.452 17.188 1.00 74.19 88 PRO A C 1
ATOM 702 O O . PRO A 1 88 ? -25.615 -12.447 17.230 1.00 74.19 88 PRO A O 1
ATOM 705 N N . PRO A 1 89 ? -24.733 -14.167 16.060 1.00 78.31 89 PRO A N 1
ATOM 706 C CA . PRO A 1 89 ? -25.547 -13.919 14.878 1.00 78.31 89 PRO A CA 1
ATOM 707 C C . PRO A 1 89 ? -27.027 -14.025 15.263 1.00 78.31 89 PRO A C 1
ATOM 709 O O . PRO A 1 89 ? -27.398 -14.887 16.061 1.00 78.31 89 PRO A O 1
ATOM 712 N N . ALA A 1 90 ? -27.858 -13.114 14.746 1.00 75.62 90 ALA A N 1
ATOM 713 C CA . ALA A 1 90 ? -29.288 -13.118 15.033 1.00 75.62 90 ALA A CA 1
ATOM 714 C C . ALA A 1 90 ? -29.868 -14.495 14.674 1.00 75.62 90 ALA A C 1
ATOM 716 O O . ALA A 1 90 ? -29.646 -14.983 13.564 1.00 75.62 90 ALA A O 1
ATOM 717 N N . ALA A 1 91 ? -30.557 -15.128 15.630 1.00 66.88 91 ALA A N 1
ATOM 718 C CA . ALA A 1 91 ? -31.279 -16.367 15.372 1.00 66.88 91 ALA A CA 1
ATOM 719 C C . ALA A 1 91 ? -32.270 -16.114 14.227 1.00 66.88 91 ALA A C 1
ATOM 721 O O . ALA A 1 91 ? -33.005 -15.124 14.257 1.00 66.88 91 ALA A O 1
ATOM 722 N N . THR A 1 92 ? -32.181 -16.954 13.198 1.00 59.97 92 THR A N 1
ATOM 723 C CA . THR A 1 92 ? -33.000 -16.901 11.980 1.00 59.97 92 THR A CA 1
ATOM 724 C C . THR A 1 92 ? -34.385 -17.467 12.233 1.00 59.97 92 THR A C 1
ATOM 726 O O . THR A 1 92 ? -34.496 -18.383 13.080 1.00 59.97 92 THR A O 1
#